Protein AF-A0A336N8D9-F1 (afdb_monomer_lite)

Radius of gyration: 14.98 Å; chains: 1; bounding box: 36×20×39 Å

Sequence (94 aa):
MLHTIIAGASLEQAVKVSQLSLGTVAGYLEMEQERELSDTELKESDLIQQELDLQWQLYRVLNEAEKHNVALIQDLKNELREEKISNICIKIDH

Organism: Aggregatibacter aphrophilus (NCBI:txid732)

Secondary structure (DSSP, 8-state):
-HHHHHTT--HHHHHHHHHHHHHHHHHHHHHHTTS---HHHHHH-HHHHHHHHHHHHHHHHHHH-SS--HHHHHHHHHHHHHH-B-TTS-B---

pLDDT: mean 77.83, std 13.33, range [37.81, 93.94]

InterPro domains:
  IPR007338 Protein of unknown function DUF416 [PF04222] (2-90)
  IPR023381 YP001051499.1-like domain superfamily [G3DSA:1.20.1590.10] (1-94)

Structure (mmCIF, N/CA/C/O backbone):
data_AF-A0A336N8D9-F1
#
_entry.id   AF-A0A336N8D9-F1
#
loop_
_atom_site.group_PDB
_atom_site.id
_atom_site.type_symbol
_atom_site.label_atom_id
_atom_site.label_alt_id
_atom_site.label_comp_id
_atom_site.label_asym_id
_atom_site.label_entity_id
_atom_site.label_seq_id
_atom_site.pdbx_PDB_ins_code
_atom_site.Cartn_x
_atom_site.Cartn_y
_atom_site.Cartn_z
_atom_site.occupancy
_atom_site.B_iso_or_equiv
_atom_site.auth_seq_id
_atom_site.auth_comp_id
_atom_site.auth_asym_id
_atom_site.auth_atom_id
_atom_site.pdbx_PDB_model_num
ATOM 1 N N . MET A 1 1 ? 2.826 11.507 -11.132 1.00 50.31 1 MET A N 1
ATOM 2 C CA . MET A 1 1 ? 3.569 11.052 -9.935 1.00 50.31 1 MET A CA 1
ATOM 3 C C . MET A 1 1 ? 4.455 9.839 -10.218 1.00 50.31 1 MET A C 1
ATOM 5 O O . MET A 1 1 ? 5.602 9.862 -9.812 1.00 50.31 1 MET A O 1
ATOM 9 N N . LEU A 1 2 ? 4.020 8.856 -11.018 1.00 43.25 2 LEU A N 1
ATOM 10 C CA . LEU A 1 2 ? 4.890 7.764 -11.506 1.00 43.25 2 LEU A CA 1
ATOM 11 C C . LEU A 1 2 ? 6.102 8.265 -12.330 1.00 43.25 2 LEU A C 1
ATOM 13 O O . LEU A 1 2 ? 7.193 7.716 -12.242 1.00 43.25 2 LEU A O 1
ATOM 17 N N . HIS A 1 3 ? 5.940 9.395 -13.033 1.00 37.81 3 HIS A N 1
ATOM 18 C CA . HIS A 1 3 ? 7.034 10.104 -13.712 1.00 37.81 3 HIS A CA 1
ATOM 19 C C . HIS A 1 3 ? 8.155 10.598 -12.780 1.00 37.81 3 HIS A C 1
ATOM 21 O O . HIS A 1 3 ? 9.266 10.811 -13.252 1.00 37.81 3 HIS A O 1
ATOM 27 N N . THR A 1 4 ? 7.902 10.778 -11.480 1.00 41.97 4 THR A N 1
ATOM 28 C CA . THR A 1 4 ? 8.896 11.340 -10.555 1.00 41.97 4 THR A CA 1
ATOM 29 C C . THR A 1 4 ? 9.890 10.276 -10.067 1.00 41.97 4 THR A C 1
ATOM 31 O O . THR A 1 4 ? 11.065 10.583 -9.891 1.00 41.97 4 THR A O 1
ATOM 34 N N . ILE A 1 5 ? 9.451 9.014 -9.956 1.00 47.50 5 ILE A N 1
ATOM 35 C CA . ILE A 1 5 ? 10.308 7.854 -9.640 1.00 47.50 5 ILE A CA 1
ATOM 36 C C . ILE A 1 5 ? 11.270 7.566 -10.806 1.00 47.50 5 ILE A C 1
ATOM 38 O O . ILE A 1 5 ? 12.449 7.310 -10.588 1.00 47.50 5 ILE A O 1
ATOM 42 N N . ILE A 1 6 ? 10.804 7.717 -12.053 1.00 47.88 6 ILE A N 1
ATOM 43 C CA . ILE A 1 6 ? 11.642 7.572 -13.261 1.00 47.88 6 ILE A CA 1
ATOM 44 C C . ILE A 1 6 ? 12.684 8.704 -13.369 1.00 47.88 6 ILE A C 1
ATOM 46 O O . ILE A 1 6 ? 13.749 8.518 -13.950 1.00 47.88 6 ILE A O 1
ATOM 50 N N . ALA A 1 7 ? 12.400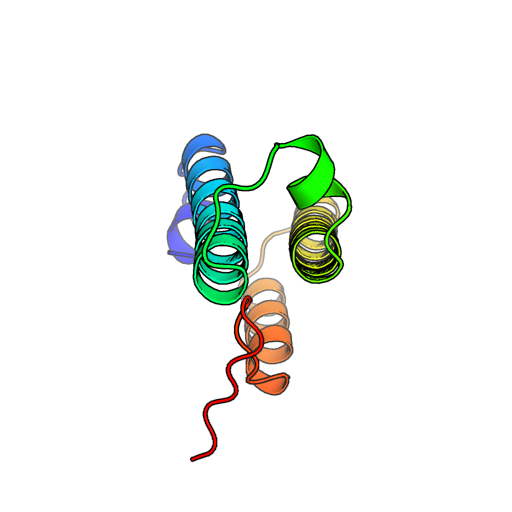 9.882 -12.802 1.00 44.50 7 ALA A N 1
ATOM 51 C CA . ALA A 1 7 ? 13.253 11.069 -12.892 1.00 44.50 7 ALA A CA 1
ATOM 52 C C . ALA A 1 7 ? 14.300 11.192 -11.763 1.00 44.50 7 ALA A C 1
ATOM 54 O O . ALA A 1 7 ? 14.950 12.231 -11.654 1.00 44.50 7 ALA A O 1
ATOM 55 N N . GLY A 1 8 ? 14.465 10.168 -10.915 1.00 51.38 8 GLY A N 1
ATOM 56 C CA . GLY A 1 8 ? 15.426 10.190 -9.806 1.00 51.38 8 GLY A CA 1
ATOM 57 C C . GLY A 1 8 ? 14.969 10.979 -8.572 1.00 51.38 8 GLY A C 1
ATOM 58 O O . GLY A 1 8 ? 15.802 11.320 -7.733 1.00 51.38 8 GLY A O 1
ATOM 59 N N . ALA A 1 9 ? 13.670 11.275 -8.428 1.00 51.53 9 ALA A N 1
ATOM 60 C CA . ALA A 1 9 ? 13.148 11.822 -7.178 1.00 51.53 9 ALA A CA 1
ATOM 61 C C . ALA A 1 9 ? 13.025 10.718 -6.122 1.00 51.53 9 ALA A C 1
ATOM 63 O O . ALA A 1 9 ? 12.562 9.611 -6.391 1.00 51.53 9 ALA A O 1
ATOM 64 N N . SER A 1 10 ? 13.505 11.062 -4.933 1.00 66.56 10 SER A N 1
ATOM 65 C CA . SER A 1 10 ? 14.013 10.184 -3.888 1.00 66.56 10 SER A CA 1
ATOM 66 C C . SER A 1 10 ? 13.055 9.083 -3.430 1.00 66.56 10 SER A C 1
ATOM 68 O O . SER A 1 10 ? 11.843 9.270 -3.351 1.00 66.56 10 SER A O 1
ATOM 70 N N . LEU A 1 11 ? 13.643 7.955 -3.016 1.00 66.19 11 LEU A N 1
ATOM 71 C CA . LEU A 1 11 ? 13.026 6.888 -2.215 1.00 66.19 11 LEU A CA 1
ATOM 72 C C . LEU A 1 11 ? 12.040 7.423 -1.156 1.00 66.19 11 LEU A C 1
ATOM 74 O O . LEU A 1 11 ? 10.981 6.848 -0.943 1.00 66.19 11 LEU A O 1
ATOM 78 N N . GLU A 1 12 ? 12.356 8.564 -0.546 1.00 70.38 12 GLU A N 1
ATOM 79 C CA . GLU A 1 12 ? 11.517 9.282 0.417 1.00 70.38 12 GLU A CA 1
ATOM 80 C C . GLU A 1 12 ? 10.104 9.605 -0.101 1.00 70.38 12 GLU A C 1
ATOM 82 O O . GLU A 1 12 ? 9.128 9.444 0.628 1.00 70.38 12 GLU A O 1
ATOM 87 N N . GLN A 1 13 ? 9.961 10.021 -1.362 1.00 71.25 13 GLN A N 1
ATOM 88 C CA . GLN A 1 13 ? 8.647 10.296 -1.949 1.00 71.25 13 GLN A CA 1
ATOM 89 C C . GLN A 1 13 ? 7.847 9.009 -2.153 1.00 71.25 13 GLN A C 1
ATOM 91 O O . GLN A 1 13 ? 6.643 8.997 -1.905 1.00 71.25 13 GLN A O 1
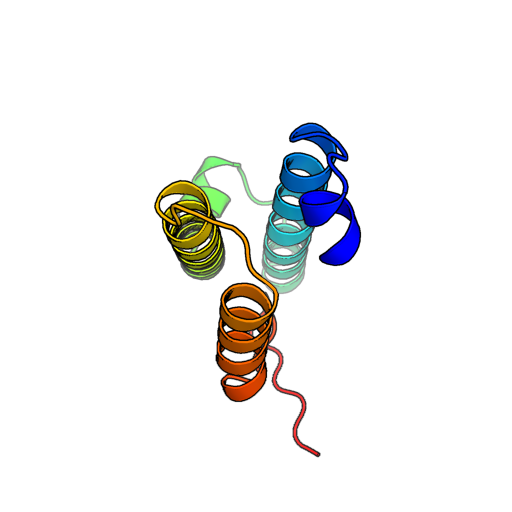ATOM 96 N N . ALA A 1 14 ? 8.506 7.919 -2.557 1.00 71.81 14 ALA A N 1
ATOM 97 C CA . ALA A 1 14 ? 7.860 6.614 -2.682 1.00 71.81 14 ALA A CA 1
ATOM 98 C C . ALA A 1 14 ? 7.384 6.096 -1.314 1.00 71.81 14 ALA A C 1
ATOM 100 O O . ALA A 1 14 ? 6.238 5.669 -1.186 1.00 71.81 14 ALA A O 1
ATOM 101 N N . VAL A 1 15 ? 8.216 6.235 -0.276 1.00 76.31 15 VAL A N 1
ATOM 102 C CA . VAL A 1 15 ? 7.858 5.899 1.112 1.00 76.31 15 VAL A CA 1
ATOM 103 C C . VAL A 1 15 ? 6.676 6.742 1.594 1.00 76.31 15 VAL A C 1
ATOM 105 O O . VAL A 1 15 ? 5.730 6.201 2.158 1.00 76.31 15 VAL A O 1
ATOM 108 N N . LYS A 1 16 ? 6.673 8.052 1.326 1.00 81.44 16 LYS A N 1
ATOM 109 C CA . LYS A 1 16 ? 5.572 8.934 1.733 1.00 81.44 16 LYS A CA 1
ATOM 110 C C . LYS A 1 16 ? 4.246 8.550 1.077 1.00 81.44 16 LYS A C 1
ATOM 112 O O . LYS A 1 16 ? 3.213 8.566 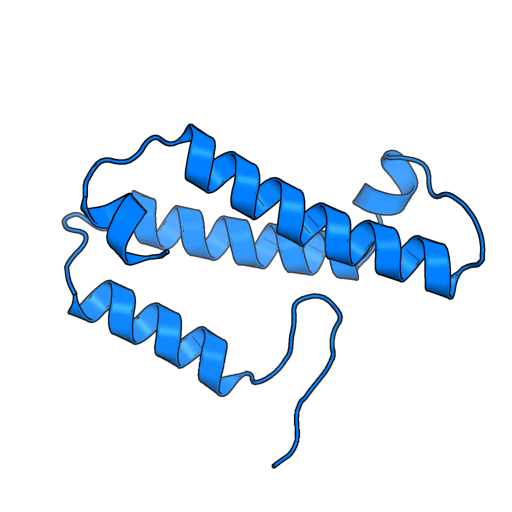1.738 1.00 81.44 16 LYS A O 1
ATOM 117 N N . VAL A 1 17 ? 4.259 8.203 -0.210 1.00 82.81 17 VAL A N 1
ATOM 118 C CA . VAL A 1 17 ? 3.053 7.745 -0.920 1.00 82.81 17 VAL A CA 1
ATOM 119 C C . VAL A 1 17 ? 2.561 6.408 -0.362 1.00 82.81 17 VAL A C 1
ATOM 121 O O . VAL A 1 17 ? 1.367 6.265 -0.116 1.00 82.81 17 VAL A O 1
ATOM 124 N N . SER A 1 18 ? 3.472 5.469 -0.098 1.00 82.69 18 SER A N 1
ATOM 125 C CA . SER A 1 18 ? 3.167 4.187 0.553 1.00 82.69 18 SER A CA 1
ATO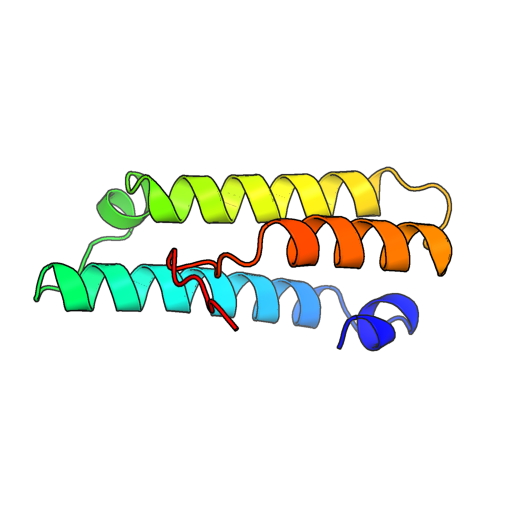M 126 C C . SER A 1 18 ? 2.483 4.387 1.915 1.00 82.69 18 SER A C 1
ATOM 128 O O . SER A 1 18 ? 1.411 3.831 2.161 1.00 82.69 18 SER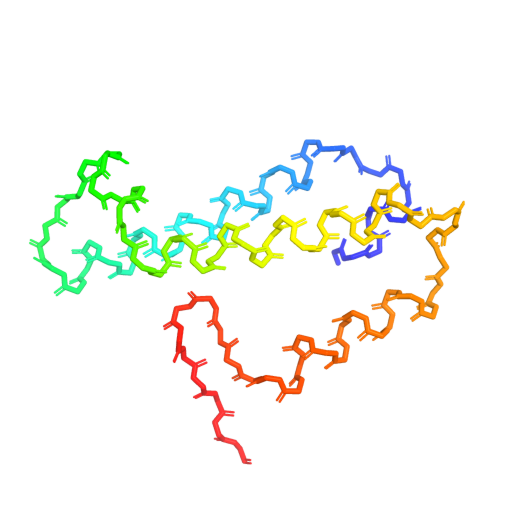 A O 1
ATOM 130 N N . GLN A 1 19 ? 3.035 5.266 2.758 1.00 84.88 19 GLN A N 1
ATOM 131 C CA . GLN A 1 19 ? 2.463 5.608 4.065 1.00 84.88 19 GLN A CA 1
ATOM 132 C C . GLN A 1 19 ? 1.091 6.283 3.956 1.00 84.88 19 GLN A C 1
ATOM 134 O O . GLN A 1 19 ? 0.201 5.980 4.744 1.00 84.88 19 GLN A O 1
ATOM 139 N N . LEU A 1 20 ? 0.895 7.175 2.979 1.00 88.75 20 LEU A N 1
ATOM 140 C CA . LEU A 1 20 ? -0.405 7.811 2.741 1.00 88.75 20 LEU A CA 1
ATOM 141 C C . LEU A 1 20 ? -1.475 6.797 2.316 1.00 88.75 20 LEU A C 1
ATOM 143 O O . LEU A 1 20 ? -2.620 6.905 2.758 1.00 88.75 20 LEU A O 1
ATOM 147 N N . SER A 1 21 ? -1.112 5.816 1.486 1.00 87.06 21 SER A N 1
ATOM 148 C CA . SER A 1 21 ? -2.037 4.758 1.073 1.00 87.06 21 SER A CA 1
ATOM 149 C C . SER A 1 21 ? -2.471 3.909 2.269 1.00 87.06 21 SER A C 1
ATOM 151 O O . SER A 1 21 ? -3.666 3.786 2.528 1.00 87.06 21 SER A O 1
ATOM 153 N N . LEU A 1 22 ? -1.513 3.444 3.081 1.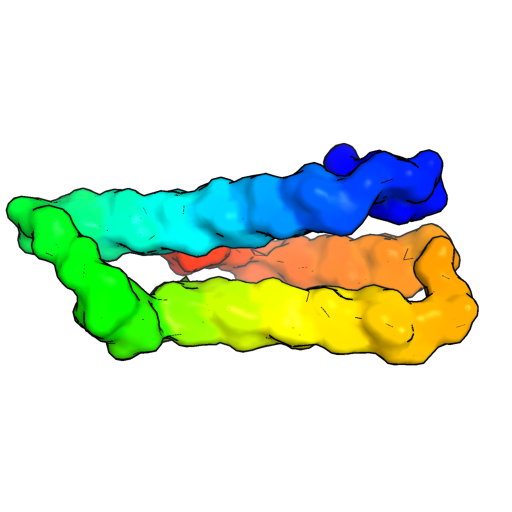00 87.50 22 LEU A N 1
ATOM 154 C CA . LEU A 1 22 ? -1.794 2.694 4.312 1.00 87.50 22 LEU A CA 1
ATOM 155 C C . LEU A 1 22 ? -2.620 3.510 5.315 1.00 87.50 22 LEU A C 1
ATOM 157 O O . LEU A 1 22 ? -3.555 2.985 5.912 1.00 87.50 22 LEU A O 1
ATOM 161 N N . GLY A 1 23 ? -2.328 4.805 5.461 1.00 89.56 23 GLY A N 1
ATOM 162 C CA . GLY A 1 23 ? -3.100 5.703 6.322 1.00 89.56 23 GLY A CA 1
ATOM 163 C C . GLY A 1 23 ? -4.548 5.888 5.858 1.00 89.56 23 GLY A C 1
ATOM 164 O O . GLY A 1 23 ? -5.436 6.058 6.686 1.00 89.56 23 GLY A O 1
ATOM 165 N N . THR A 1 24 ? -4.808 5.804 4.550 1.00 90.88 24 THR A N 1
ATOM 166 C CA . THR A 1 24 ? -6.177 5.845 4.007 1.00 90.88 24 THR A CA 1
ATOM 167 C C . THR A 1 24 ? -6.957 4.592 4.404 1.00 90.88 24 THR A C 1
ATOM 169 O O . THR A 1 24 ? -8.109 4.699 4.817 1.00 90.88 24 THR A O 1
ATOM 172 N N . VAL A 1 25 ? -6.323 3.416 4.334 1.00 89.38 25 VAL A N 1
ATOM 173 C CA . VAL A 1 25 ? -6.932 2.145 4.758 1.00 89.38 25 VAL A CA 1
ATOM 174 C C . VAL A 1 25 ? -7.168 2.122 6.268 1.00 89.38 25 VAL A C 1
ATOM 176 O O . VAL A 1 25 ? -8.256 1.762 6.709 1.00 89.38 25 VAL A O 1
ATOM 179 N N . ALA A 1 26 ? -6.191 2.570 7.061 1.00 89.56 26 ALA A N 1
ATOM 180 C CA . ALA A 1 26 ? -6.323 2.662 8.513 1.00 89.56 26 ALA A CA 1
ATOM 181 C C . ALA A 1 26 ? -7.466 3.603 8.923 1.00 89.56 26 ALA A C 1
ATOM 183 O O . ALA A 1 26 ? -8.356 3.192 9.661 1.00 89.56 26 ALA A O 1
ATOM 184 N N . GLY A 1 27 ? -7.509 4.820 8.369 1.00 91.25 27 GLY A N 1
ATOM 185 C CA . GLY A 1 27 ? -8.581 5.773 8.666 1.00 91.25 27 GLY A CA 1
ATOM 186 C C . GLY A 1 27 ? -9.963 5.282 8.223 1.00 91.25 27 GLY A C 1
ATOM 187 O O . GLY A 1 27 ? -10.954 5.550 8.898 1.00 91.25 27 GLY A O 1
ATOM 188 N N . TYR A 1 28 ? -10.042 4.527 7.122 1.00 92.31 28 TYR A N 1
ATOM 189 C CA . TYR A 1 28 ? -11.281 3.868 6.709 1.00 92.31 28 TYR A CA 1
ATOM 190 C C . TYR A 1 28 ? -11.736 2.817 7.737 1.00 92.31 28 TYR A C 1
ATOM 192 O O . TYR A 1 28 ? -12.893 2.840 8.149 1.00 92.31 28 TYR A O 1
ATOM 200 N N . LEU A 1 29 ? -10.829 1.952 8.202 1.00 91.19 29 LEU A N 1
ATOM 201 C CA . LEU A 1 29 ? -11.127 0.922 9.205 1.00 91.19 29 LEU A CA 1
ATOM 202 C C . LEU A 1 29 ? -11.567 1.515 10.548 1.00 91.19 29 LEU A C 1
ATOM 204 O O . LEU A 1 29 ? -12.500 1.008 11.166 1.00 91.19 29 LEU A O 1
ATOM 208 N N . GLU A 1 30 ? -10.909 2.582 10.998 1.00 92.62 30 GLU A N 1
ATOM 209 C CA . GLU A 1 30 ? -11.268 3.286 12.234 1.00 92.62 30 GLU A CA 1
ATOM 210 C C . GLU A 1 30 ? -12.637 3.963 12.125 1.00 92.62 30 GLU A C 1
ATOM 212 O O . GLU A 1 30 ? -13.431 3.924 13.065 1.00 92.62 30 GLU A O 1
ATOM 217 N N . MET A 1 31 ? -12.946 4.539 10.956 1.00 92.56 31 MET A N 1
ATOM 218 C CA . MET A 1 31 ? -14.260 5.119 10.681 1.00 92.56 31 MET A CA 1
ATOM 219 C C . MET A 1 31 ? -15.354 4.046 10.639 1.00 92.56 31 MET A C 1
ATOM 221 O O . MET A 1 31 ? -16.424 4.259 11.201 1.00 92.56 31 MET A O 1
ATOM 225 N N . GLU A 1 32 ? -15.097 2.900 10.000 1.00 90.56 32 GLU A N 1
ATOM 226 C CA . GLU A 1 32 ? -16.045 1.780 9.920 1.00 90.56 32 GLU A CA 1
ATOM 227 C C . GLU A 1 32 ? -16.331 1.170 11.302 1.00 90.56 32 GLU A C 1
ATOM 229 O O . GLU A 1 32 ? -17.464 0.791 11.593 1.00 90.56 32 GLU A O 1
ATOM 234 N N . GLN A 1 33 ? -15.319 1.107 12.172 1.00 90.69 33 GLN A N 1
ATOM 235 C CA . GLN A 1 33 ? -15.437 0.547 13.523 1.00 90.69 33 GLN A CA 1
ATOM 236 C C . GLN A 1 33 ? -15.810 1.581 14.597 1.00 90.69 33 GLN A C 1
ATOM 238 O O . GLN A 1 33 ? -15.926 1.215 15.768 1.00 90.69 33 GLN A O 1
ATOM 243 N N . GLU A 1 34 ? -15.975 2.853 14.218 1.00 93.94 34 GLU A N 1
ATOM 244 C CA . GLU A 1 34 ? -16.240 3.992 15.111 1.00 93.94 34 GLU A CA 1
ATOM 245 C C . GLU A 1 34 ? -15.267 4.083 16.307 1.00 93.94 34 GLU A C 1
ATOM 247 O O . GLU A 1 34 ? -15.628 4.518 17.405 1.00 93.94 34 GLU A O 1
ATOM 252 N N . ARG A 1 35 ? -14.013 3.655 16.112 1.00 93.12 35 ARG A N 1
ATOM 253 C CA . ARG A 1 35 ? -12.980 3.639 17.156 1.00 93.12 35 ARG A CA 1
ATOM 254 C C . ARG A 1 35 ? -11.581 3.719 16.564 1.00 93.12 35 ARG A C 1
ATOM 256 O O . ARG A 1 35 ? -11.346 3.259 15.453 1.00 93.12 35 ARG A O 1
ATOM 263 N N . GLU A 1 36 ? -10.645 4.206 17.366 1.00 92.25 36 GLU A N 1
ATOM 264 C CA . GLU A 1 36 ? -9.221 4.104 17.048 1.00 92.25 36 GLU A CA 1
ATOM 265 C C . GLU A 1 36 ? -8.748 2.647 17.152 1.00 92.25 36 GLU A C 1
ATOM 267 O O . GLU A 1 36 ? -9.188 1.879 18.023 1.00 92.25 36 GLU A O 1
ATOM 272 N N . LEU A 1 37 ? -7.847 2.271 16.247 1.00 90.81 37 LEU A N 1
ATOM 273 C CA . LEU A 1 37 ? -7.250 0.944 16.180 1.00 90.81 37 LEU A CA 1
ATOM 274 C C . LEU A 1 37 ? -5.785 1.027 16.586 1.00 90.81 37 LEU A C 1
ATOM 276 O O . LEU A 1 37 ? -5.046 1.911 16.160 1.00 90.81 37 LEU A O 1
ATOM 280 N N . SER A 1 38 ? -5.336 0.077 17.402 1.00 92.56 38 SER A N 1
ATOM 281 C CA . SER A 1 38 ? -3.910 -0.025 17.702 1.00 92.56 38 SER A CA 1
ATOM 282 C C . SER A 1 38 ? -3.117 -0.513 16.485 1.00 92.56 38 SER A C 1
ATOM 284 O O . SER A 1 38 ? -3.637 -1.229 15.628 1.00 92.56 38 SER A O 1
ATOM 286 N N . ASP A 1 39 ? -1.817 -0.211 16.449 1.00 86.81 39 ASP A N 1
ATOM 287 C CA . ASP A 1 39 ? -0.905 -0.697 15.403 1.00 86.81 39 ASP A CA 1
ATOM 288 C C . ASP A 1 39 ? -0.961 -2.219 15.211 1.00 86.81 39 ASP A C 1
ATOM 290 O O . ASP A 1 39 ? -0.761 -2.715 14.103 1.00 86.81 39 ASP A O 1
ATOM 294 N N . THR A 1 40 ? -1.190 -2.973 16.289 1.00 90.44 40 THR A N 1
ATOM 295 C CA . THR A 1 40 ? -1.311 -4.434 16.231 1.00 90.44 40 THR A CA 1
ATOM 296 C C . THR A 1 40 ? -2.590 -4.839 15.510 1.00 90.44 40 THR A C 1
ATOM 298 O O . THR A 1 40 ? -2.532 -5.657 14.601 1.00 90.44 40 THR A O 1
ATOM 301 N N . GLU A 1 41 ? -3.720 -4.219 15.851 1.00 89.06 41 GLU A N 1
ATOM 302 C CA . GLU A 1 41 ? -5.011 -4.500 15.212 1.00 89.06 41 GLU A CA 1
ATOM 303 C C . GLU A 1 41 ? -5.016 -4.097 13.736 1.00 89.06 41 GLU A C 1
ATOM 305 O O . GLU A 1 41 ? -5.528 -4.832 12.896 1.00 89.06 41 GLU A O 1
ATOM 310 N N . LEU A 1 42 ? -4.399 -2.959 13.399 1.00 88.44 42 LEU A N 1
ATOM 311 C CA . LEU A 1 42 ? -4.226 -2.546 12.008 1.00 88.44 42 LEU A CA 1
ATOM 312 C C . LEU A 1 42 ? -3.368 -3.552 11.244 1.00 88.44 42 LEU A C 1
ATOM 314 O O . LEU A 1 42 ? -3.730 -3.940 10.140 1.00 88.44 42 LEU A O 1
ATOM 318 N N . LYS A 1 43 ? -2.262 -4.030 11.825 1.00 84.44 43 LYS A N 1
ATOM 319 C CA . LYS A 1 43 ? -1.425 -5.057 11.186 1.00 84.44 43 LYS A CA 1
ATOM 320 C C . LYS A 1 43 ? -2.156 -6.381 10.995 1.00 84.44 43 LYS A C 1
ATOM 322 O O . LYS A 1 43 ? -1.855 -7.072 10.033 1.00 84.44 43 LYS A O 1
ATOM 327 N N . GLU A 1 44 ? -3.085 -6.736 11.870 1.00 90.56 44 GLU A N 1
ATOM 328 C CA . GLU A 1 44 ? -3.887 -7.957 11.740 1.00 90.56 44 GLU A CA 1
ATOM 329 C C . GLU A 1 44 ? -5.102 -7.787 10.813 1.00 90.56 44 GLU A C 1
ATOM 331 O O . GLU A 1 44 ? -5.764 -8.770 10.493 1.00 90.56 44 GLU A O 1
ATOM 336 N N . SER A 1 45 ? -5.392 -6.567 10.346 1.00 91.06 45 SER A N 1
ATOM 337 C CA . SER A 1 45 ? -6.506 -6.310 9.434 1.00 91.06 45 SER A CA 1
ATOM 338 C C . SER A 1 45 ? -6.246 -6.858 8.032 1.00 91.06 45 SER A C 1
ATOM 340 O O . SER A 1 45 ? -5.241 -6.528 7.397 1.00 91.06 45 SER A O 1
ATOM 342 N N . ASP A 1 46 ? -7.223 -7.594 7.498 1.00 90.69 46 ASP A N 1
ATOM 343 C CA . ASP A 1 46 ? -7.187 -8.134 6.136 1.00 90.69 46 ASP A CA 1
ATOM 344 C C . ASP A 1 46 ? -6.981 -7.049 5.068 1.00 90.69 46 ASP A C 1
ATOM 346 O O . ASP A 1 46 ? -6.275 -7.284 4.090 1.00 90.69 46 ASP A O 1
ATOM 350 N N . LEU A 1 47 ? -7.574 -5.858 5.232 1.00 87.25 47 LEU A N 1
ATOM 351 C CA . LEU A 1 47 ? -7.419 -4.760 4.267 1.00 87.25 47 LEU A CA 1
ATOM 352 C C . LEU A 1 47 ? -6.003 -4.176 4.291 1.00 87.25 47 LEU A C 1
ATOM 354 O O . LEU A 1 47 ? -5.440 -3.864 3.243 1.00 87.25 47 LEU A O 1
ATOM 358 N N . ILE A 1 48 ? -5.402 -4.061 5.477 1.00 88.38 48 ILE A N 1
ATOM 359 C CA . ILE A 1 48 ? -4.018 -3.595 5.618 1.00 88.38 48 ILE A CA 1
ATOM 360 C C . ILE A 1 48 ? -3.046 -4.633 5.055 1.00 88.38 48 ILE A C 1
ATOM 362 O O . ILE A 1 48 ? -2.102 -4.255 4.365 1.00 88.38 48 ILE A O 1
ATOM 366 N N . GLN A 1 49 ? -3.279 -5.926 5.302 1.00 88.00 49 GLN A N 1
ATOM 367 C CA . GLN A 1 49 ? -2.462 -6.997 4.725 1.00 88.00 49 GLN A CA 1
ATOM 368 C C . GLN A 1 49 ? -2.533 -6.999 3.195 1.00 88.00 49 GLN A C 1
ATOM 370 O O . GLN A 1 49 ? -1.492 -7.029 2.547 1.00 88.00 49 GLN A O 1
ATOM 375 N N . GLN A 1 50 ? -3.729 -6.858 2.616 1.00 86.38 50 GLN A N 1
ATOM 376 C CA . GLN A 1 50 ? -3.900 -6.755 1.162 1.00 86.38 50 GLN A CA 1
ATOM 377 C C . GLN A 1 50 ? -3.162 -5.548 0.568 1.00 86.38 50 GLN A C 1
ATOM 379 O O . GLN A 1 50 ? -2.480 -5.677 -0.450 1.00 86.38 50 GLN A O 1
ATOM 384 N N . GLU A 1 51 ? -3.245 -4.382 1.213 1.00 85.56 51 GLU A N 1
ATOM 385 C CA . GLU A 1 51 ? -2.521 -3.186 0.771 1.00 85.56 51 GLU A CA 1
ATOM 386 C C . GLU A 1 51 ? -0.997 -3.376 0.863 1.00 85.56 51 GLU A C 1
ATOM 388 O O . GLU A 1 51 ? -0.263 -2.985 -0.048 1.00 85.56 51 GLU A O 1
ATOM 393 N N . LEU A 1 52 ? -0.501 -4.007 1.933 1.00 85.44 52 LEU A N 1
ATOM 394 C CA . LEU A 1 52 ? 0.921 -4.324 2.092 1.00 85.44 52 LEU A CA 1
ATOM 395 C C . LEU A 1 52 ? 1.409 -5.326 1.041 1.00 85.44 52 LEU A C 1
ATOM 397 O O . LEU A 1 52 ? 2.475 -5.112 0.459 1.00 85.44 52 LEU A O 1
ATOM 401 N N . ASP A 1 53 ? 0.636 -6.376 0.766 1.00 86.06 53 ASP A N 1
ATOM 402 C CA . ASP A 1 53 ? 0.952 -7.376 -0.255 1.00 86.06 53 ASP A CA 1
ATOM 403 C C . ASP A 1 53 ? 1.035 -6.736 -1.645 1.00 86.06 53 ASP A C 1
ATOM 405 O O . ASP A 1 53 ? 2.011 -6.952 -2.372 1.00 86.06 53 ASP A O 1
ATOM 409 N N . LEU A 1 54 ? 0.074 -5.871 -1.985 1.00 84.06 54 LEU A N 1
ATOM 410 C CA . LEU A 1 54 ? 0.071 -5.133 -3.247 1.00 84.06 54 LEU A CA 1
ATOM 411 C C . LEU A 1 54 ? 1.293 -4.213 -3.366 1.00 84.06 54 LEU A C 1
ATOM 413 O O . LEU A 1 54 ? 2.004 -4.233 -4.375 1.00 84.06 54 LEU A O 1
ATOM 417 N N . GLN A 1 55 ? 1.578 -3.418 -2.330 1.00 81.75 55 GLN A N 1
ATOM 418 C CA . GLN A 1 55 ? 2.750 -2.540 -2.319 1.00 81.75 55 GLN A CA 1
ATOM 419 C C . GLN A 1 55 ? 4.061 -3.330 -2.415 1.00 81.75 55 GLN A C 1
ATOM 421 O O . GLN A 1 55 ? 4.989 -2.900 -3.109 1.00 81.75 55 GLN A O 1
ATOM 426 N N . TRP A 1 56 ? 4.143 -4.496 -1.769 1.00 84.19 56 TRP A N 1
ATOM 427 C CA . TRP A 1 56 ? 5.311 -5.369 -1.834 1.00 84.19 56 TRP A CA 1
ATOM 428 C C . TRP A 1 56 ? 5.494 -5.991 -3.218 1.00 84.19 56 TRP A C 1
ATOM 430 O O . TRP A 1 56 ? 6.619 -6.035 -3.722 1.00 84.19 56 TRP A O 1
ATOM 440 N N . GLN A 1 57 ? 4.410 -6.426 -3.863 1.00 82.69 57 GLN A N 1
ATOM 441 C CA . GLN A 1 57 ? 4.436 -6.909 -5.243 1.00 82.69 57 GLN A CA 1
ATOM 442 C C . GLN A 1 57 ? 4.937 -5.816 -6.194 1.00 82.69 57 GLN A C 1
ATOM 444 O O . GLN A 1 57 ? 5.857 -6.065 -6.975 1.00 82.69 57 GLN A O 1
ATOM 449 N N . LEU A 1 58 ? 4.406 -4.594 -6.086 1.00 80.25 58 LEU A N 1
ATOM 450 C CA . LEU A 1 58 ? 4.847 -3.457 -6.898 1.00 80.25 58 LEU A CA 1
ATOM 451 C C . LEU A 1 58 ? 6.329 -3.142 -6.679 1.00 80.25 58 LEU A C 1
ATOM 453 O O . LEU A 1 58 ? 7.080 -2.988 -7.644 1.00 80.25 58 LEU A O 1
ATOM 457 N N . TYR A 1 59 ? 6.767 -3.079 -5.420 1.00 78.50 59 TYR A N 1
ATOM 458 C CA . TYR A 1 59 ? 8.172 -2.853 -5.090 1.00 78.50 59 TYR A CA 1
ATOM 459 C C . TYR A 1 59 ? 9.066 -3.946 -5.672 1.00 78.50 59 TYR A C 1
ATOM 461 O O . TYR A 1 59 ? 10.077 -3.627 -6.291 1.00 78.50 59 TYR A O 1
ATOM 469 N N . ARG A 1 60 ? 8.688 -5.220 -5.518 1.00 79.44 60 ARG A N 1
ATOM 470 C CA . ARG A 1 60 ? 9.463 -6.353 -6.025 1.00 79.44 60 ARG A CA 1
ATOM 471 C C . ARG A 1 60 ? 9.625 -6.280 -7.537 1.00 79.44 60 ARG A C 1
ATOM 473 O O . ARG A 1 60 ? 10.754 -6.336 -8.009 1.00 79.44 60 ARG A O 1
ATOM 480 N N . VAL A 1 61 ? 8.532 -6.089 -8.277 1.00 80.50 61 VAL A N 1
ATOM 481 C CA . VAL A 1 61 ? 8.574 -5.993 -9.744 1.00 80.50 61 VAL A CA 1
ATOM 482 C C . VAL A 1 61 ? 9.470 -4.839 -10.187 1.00 80.50 61 VAL A C 1
ATOM 484 O O . VAL A 1 61 ? 10.284 -4.995 -11.095 1.00 80.50 61 VAL A O 1
ATOM 487 N N . LEU A 1 62 ? 9.369 -3.682 -9.528 1.00 77.00 62 LEU A N 1
ATOM 488 C CA . LEU A 1 62 ? 10.230 -2.544 -9.835 1.00 77.00 62 LEU A CA 1
ATOM 489 C C . LEU A 1 62 ? 11.691 -2.804 -9.443 1.00 77.00 62 LEU A C 1
ATOM 491 O O . LEU A 1 62 ? 12.586 -2.413 -10.180 1.00 77.00 62 LEU A O 1
ATOM 495 N N . ASN A 1 63 ? 11.960 -3.452 -8.314 1.00 77.62 63 ASN A N 1
ATOM 496 C CA . ASN A 1 63 ? 13.319 -3.710 -7.836 1.00 77.62 63 ASN A CA 1
ATOM 497 C C . ASN A 1 63 ? 14.037 -4.804 -8.647 1.00 77.62 63 ASN A C 1
ATOM 499 O O . ASN A 1 63 ? 15.248 -4.732 -8.833 1.00 77.62 63 ASN A O 1
ATOM 503 N N . GLU A 1 64 ? 13.300 -5.803 -9.135 1.00 79.56 64 GLU A N 1
ATOM 504 C CA . GLU A 1 64 ? 13.818 -6.898 -9.967 1.00 79.56 64 GLU A CA 1
ATOM 505 C C . GLU A 1 64 ? 13.940 -6.514 -11.451 1.00 79.56 64 GLU A C 1
ATOM 507 O O . GLU A 1 64 ? 14.649 -7.177 -12.210 1.00 79.56 64 GLU A O 1
ATOM 512 N N . ALA A 1 65 ? 13.285 -5.432 -11.883 1.00 78.81 65 ALA A N 1
ATOM 513 C CA . ALA A 1 65 ? 13.386 -4.946 -13.249 1.00 78.81 65 ALA A CA 1
ATOM 514 C C . ALA A 1 65 ? 14.788 -4.395 -13.550 1.00 78.81 65 ALA A C 1
ATOM 516 O O . ALA A 1 65 ? 15.192 -3.349 -13.047 1.00 78.81 65 ALA A O 1
ATOM 517 N N . GLU A 1 66 ? 15.497 -5.050 -14.472 1.00 69.12 66 GLU A N 1
ATOM 518 C CA . GLU A 1 66 ? 16.824 -4.624 -14.941 1.00 69.12 66 GLU A CA 1
ATOM 519 C C . GLU A 1 66 ? 16.807 -3.202 -15.544 1.00 69.12 66 GLU A C 1
ATOM 521 O O . GLU A 1 66 ? 17.804 -2.478 -15.492 1.00 69.12 66 GLU A O 1
ATOM 526 N N . LYS A 1 67 ? 15.661 -2.775 -16.103 1.00 71.69 67 LYS A N 1
ATOM 527 C CA . LYS A 1 67 ? 15.407 -1.402 -16.566 1.00 71.69 67 LYS A CA 1
ATOM 528 C C . LYS A 1 67 ? 13.960 -0.989 -16.311 1.00 71.69 67 LYS A C 1
ATOM 530 O O . LYS A 1 67 ? 13.036 -1.618 -16.826 1.00 71.69 67 LYS A O 1
ATOM 535 N N . HIS A 1 68 ? 13.767 0.149 -15.643 1.00 67.12 68 HIS A N 1
ATOM 536 C CA . HIS A 1 68 ? 12.469 0.827 -15.548 1.00 67.12 68 HIS A CA 1
ATOM 537 C C . HIS A 1 68 ? 12.127 1.496 -16.881 1.00 67.12 68 HIS A C 1
ATOM 539 O O . HIS A 1 68 ? 12.372 2.683 -17.091 1.00 67.12 68 HIS A O 1
ATOM 545 N N . ASN A 1 69 ? 11.616 0.714 -17.830 1.00 75.44 69 ASN A N 1
ATOM 546 C CA . ASN A 1 69 ? 11.166 1.239 -19.114 1.00 75.44 69 ASN A CA 1
ATOM 547 C C . ASN A 1 69 ? 9.678 1.634 -19.063 1.00 75.44 69 ASN A C 1
ATOM 549 O O . ASN A 1 69 ? 8.923 1.227 -18.182 1.00 75.44 69 ASN A O 1
ATOM 553 N N . VAL A 1 70 ? 9.257 2.456 -20.026 1.00 75.31 70 VAL A N 1
ATOM 554 C CA . VAL A 1 70 ? 7.875 2.954 -20.103 1.00 75.31 70 VAL A CA 1
ATOM 555 C C . VAL A 1 70 ? 6.867 1.809 -20.243 1.00 75.31 70 VAL A C 1
ATOM 557 O O . VAL A 1 70 ? 5.775 1.922 -19.702 1.00 75.31 70 VAL A O 1
ATOM 560 N N . ALA A 1 71 ? 7.234 0.712 -20.914 1.00 78.62 71 ALA A N 1
ATOM 561 C CA . ALA A 1 71 ? 6.353 -0.437 -21.116 1.00 78.62 71 ALA A CA 1
ATOM 562 C C . ALA A 1 71 ? 6.003 -1.128 -19.789 1.00 78.62 71 ALA A C 1
ATOM 564 O O . ALA A 1 71 ? 4.829 -1.217 -19.461 1.00 78.62 71 ALA A O 1
ATOM 565 N N . LEU A 1 72 ? 6.999 -1.460 -18.960 1.00 78.50 72 LEU A N 1
ATOM 566 C CA . LEU A 1 72 ? 6.799 -2.042 -17.626 1.00 78.50 72 LEU A CA 1
ATOM 567 C C . LEU A 1 72 ? 5.845 -1.196 -16.770 1.00 78.50 72 LEU A C 1
ATOM 569 O O . LEU A 1 72 ? 4.951 -1.695 -16.095 1.00 78.50 72 LEU A O 1
ATOM 573 N N . ILE A 1 73 ? 6.037 0.117 -16.817 1.00 78.81 73 ILE A N 1
ATOM 574 C CA . ILE A 1 73 ? 5.252 1.084 -16.051 1.00 78.81 73 ILE A CA 1
ATOM 575 C C . ILE A 1 73 ? 3.821 1.194 -16.595 1.00 78.81 73 ILE A C 1
ATOM 577 O O . ILE A 1 73 ? 2.870 1.386 -15.834 1.00 78.81 73 ILE A O 1
ATOM 581 N N . GLN A 1 74 ? 3.661 1.092 -17.914 1.00 78.44 74 GLN A N 1
ATOM 582 C CA . GLN A 1 74 ? 2.363 1.063 -18.576 1.00 78.44 74 GLN A CA 1
ATOM 583 C C . GLN A 1 74 ? 1.590 -0.206 -18.203 1.00 78.44 74 GLN A C 1
ATOM 585 O O . GLN A 1 74 ? 0.403 -0.099 -17.903 1.00 78.44 74 GLN A O 1
ATOM 590 N N . ASP A 1 75 ? 2.268 -1.352 -18.176 1.00 81.81 75 ASP A N 1
ATOM 591 C CA . ASP A 1 75 ? 1.684 -2.660 -17.885 1.00 81.81 75 ASP A CA 1
ATOM 592 C C . ASP A 1 75 ? 1.198 -2.731 -16.435 1.00 81.81 75 ASP A C 1
ATOM 594 O O . ASP A 1 75 ? 0.015 -2.972 -16.212 1.00 81.81 75 ASP A O 1
ATOM 598 N N . LEU A 1 76 ? 2.041 -2.352 -15.465 1.00 79.81 76 LEU A N 1
ATOM 599 C CA . LEU A 1 76 ? 1.649 -2.260 -14.050 1.00 79.81 76 LEU A CA 1
ATOM 600 C C . LEU A 1 76 ? 0.450 -1.327 -13.837 1.00 79.81 76 LEU A C 1
ATOM 602 O O . LEU A 1 76 ? -0.468 -1.615 -13.074 1.00 79.81 76 LEU A O 1
ATOM 606 N N . LYS A 1 77 ? 0.430 -0.182 -14.528 1.00 80.38 77 LYS A N 1
ATOM 607 C CA . LYS A 1 77 ? -0.699 0.754 -14.453 1.00 80.38 77 LYS A CA 1
ATOM 608 C C . LYS A 1 77 ? -1.977 0.148 -15.036 1.00 80.38 77 LYS A C 1
ATOM 610 O O . LYS A 1 77 ? -3.059 0.474 -14.555 1.00 80.38 77 LYS A O 1
ATOM 615 N N . ASN A 1 78 ? -1.871 -0.631 -16.109 1.00 81.44 78 ASN A N 1
ATOM 616 C CA . ASN A 1 78 ? -3.025 -1.265 -16.736 1.00 81.44 78 ASN A CA 1
ATOM 617 C C . ASN A 1 78 ? -3.581 -2.369 -15.834 1.00 81.44 78 ASN A C 1
ATOM 619 O O . ASN A 1 78 ? -4.777 -2.346 -15.585 1.00 81.44 78 ASN A O 1
ATOM 623 N N . GLU A 1 79 ? -2.723 -3.216 -15.265 1.00 80.25 79 GLU A N 1
ATOM 624 C CA . GLU A 1 79 ? -3.096 -4.266 -14.305 1.00 80.25 79 GLU A CA 1
ATOM 625 C C . GLU A 1 79 ? -3.884 -3.685 -13.118 1.00 80.25 79 GLU A C 1
ATOM 627 O O . GLU A 1 79 ? -5.028 -4.062 -12.876 1.00 80.25 79 GLU A O 1
ATOM 632 N N . LEU A 1 80 ? -3.351 -2.640 -12.471 1.00 78.12 80 LEU A N 1
ATOM 633 C CA . LEU A 1 80 ? -4.044 -1.949 -11.372 1.00 78.12 80 LEU A CA 1
ATOM 634 C C . LEU A 1 80 ? -5.367 -1.288 -11.801 1.00 78.12 80 LEU A C 1
ATOM 636 O O . LEU A 1 80 ? -6.280 -1.111 -10.997 1.00 78.12 80 LEU A O 1
ATOM 640 N N . ARG A 1 81 ? -5.477 -0.853 -13.062 1.00 75.25 81 ARG A N 1
ATOM 641 C CA . ARG A 1 81 ? -6.695 -0.216 -13.589 1.00 75.25 81 ARG A CA 1
ATOM 642 C C . ARG A 1 81 ? -7.755 -1.217 -14.019 1.00 75.25 81 ARG A C 1
ATOM 644 O O . ARG A 1 81 ? -8.926 -0.843 -14.017 1.00 75.25 81 ARG A O 1
ATOM 651 N N . GLU A 1 82 ? -7.370 -2.421 -14.423 1.00 73.75 82 GLU A N 1
ATOM 652 C CA . GLU A 1 82 ? -8.304 -3.486 -14.791 1.00 73.75 82 GLU A CA 1
ATOM 653 C C . GLU A 1 82 ? -9.110 -3.951 -13.579 1.00 73.75 82 GLU A C 1
ATOM 655 O O . GLU A 1 82 ? -10.320 -4.140 -13.700 1.00 73.75 82 GLU A O 1
ATOM 660 N N . GLU A 1 83 ? -8.478 -4.001 -12.404 1.00 68.06 83 GLU A N 1
ATOM 661 C CA . GLU A 1 83 ? -9.130 -4.327 -11.131 1.00 68.06 83 GLU A CA 1
ATOM 662 C C . GLU A 1 83 ? -10.243 -3.322 -10.770 1.00 68.06 83 GLU A C 1
ATOM 664 O O . GLU A 1 83 ? -11.272 -3.707 -10.222 1.00 68.06 83 GLU A O 1
ATOM 669 N N . LYS A 1 84 ? -10.084 -2.032 -11.118 1.00 70.38 84 LYS A N 1
ATOM 670 C CA . LYS A 1 84 ? -11.033 -0.924 -10.830 1.00 70.38 84 LYS A CA 1
ATOM 671 C C . LYS A 1 84 ? -11.460 -0.792 -9.360 1.00 70.38 84 LYS A C 1
ATOM 673 O O . LYS A 1 84 ? -12.463 -0.135 -9.070 1.00 70.38 84 LYS A O 1
ATOM 678 N N . ILE A 1 85 ? -10.712 -1.390 -8.445 1.00 74.00 85 ILE A N 1
ATOM 679 C CA . ILE A 1 85 ? -10.981 -1.388 -7.012 1.00 74.00 85 ILE A CA 1
ATOM 680 C C . ILE A 1 85 ? -9.918 -0.515 -6.342 1.00 74.00 85 ILE A C 1
ATOM 682 O O . ILE A 1 85 ? -8.729 -0.631 -6.636 1.00 74.00 85 ILE A O 1
ATOM 686 N N . SER A 1 86 ? -10.343 0.421 -5.493 1.00 78.56 86 SER A N 1
ATOM 687 C CA . SER A 1 86 ? -9.417 1.213 -4.681 1.00 78.56 86 SER A CA 1
ATOM 688 C C . SER A 1 86 ? -8.847 0.391 -3.522 1.00 78.56 86 SER A C 1
ATOM 690 O O . SER A 1 86 ? -9.385 -0.650 -3.155 1.00 78.56 86 SER A O 1
ATOM 692 N N . ASN A 1 87 ? -7.809 0.920 -2.876 1.00 70.69 87 ASN A N 1
ATOM 693 C CA . ASN A 1 87 ? -7.217 0.363 -1.654 1.00 70.69 87 ASN A CA 1
ATOM 694 C C . ASN A 1 87 ? -8.198 0.208 -0.470 1.00 70.69 87 ASN A C 1
ATOM 696 O O . ASN A 1 87 ? -7.898 -0.495 0.485 1.00 70.69 87 ASN A O 1
ATOM 700 N N . ILE A 1 88 ? -9.373 0.840 -0.528 1.00 78.69 88 ILE A N 1
ATOM 701 C CA . ILE A 1 88 ? -10.463 0.697 0.455 1.00 78.69 88 ILE A CA 1
ATOM 702 C C . ILE A 1 88 ? -11.680 -0.023 -0.142 1.00 78.69 88 ILE A C 1
ATOM 704 O O . ILE A 1 88 ? -12.822 0.247 0.216 1.00 78.69 88 ILE A O 1
ATOM 708 N N . CYS A 1 89 ? -11.439 -0.901 -1.116 1.00 73.19 89 CYS A N 1
ATOM 709 C CA . CYS A 1 89 ? -12.445 -1.720 -1.788 1.00 73.19 89 CYS A CA 1
ATOM 710 C C . CYS A 1 89 ? -13.584 -0.938 -2.471 1.00 73.19 89 CYS A C 1
ATOM 712 O O . CYS A 1 89 ? -14.636 -1.504 -2.775 1.00 73.19 89 CYS A O 1
ATOM 714 N N . ILE A 1 90 ? -13.388 0.350 -2.778 1.00 75.75 90 ILE A N 1
ATOM 715 C CA . ILE A 1 90 ? -14.370 1.124 -3.542 1.00 75.75 90 ILE A CA 1
ATOM 716 C C . ILE A 1 90 ? -14.180 0.815 -5.021 1.00 75.75 90 ILE A C 1
ATOM 718 O O . ILE A 1 90 ? -13.135 1.109 -5.604 1.00 75.75 90 ILE A O 1
ATOM 722 N N . LYS A 1 91 ? -15.228 0.280 -5.641 1.00 74.19 91 LYS A N 1
ATOM 723 C CA . LYS A 1 91 ? -15.311 0.106 -7.087 1.00 74.19 91 LYS A CA 1
ATOM 724 C C . LYS A 1 91 ? -16.101 1.258 -7.699 1.00 74.19 91 LYS A C 1
ATOM 726 O O . LYS A 1 91 ? -17.211 1.553 -7.264 1.00 74.19 91 LYS A O 1
ATOM 731 N N . ILE A 1 92 ? -15.544 1.900 -8.723 1.00 62.00 92 ILE A N 1
ATOM 732 C CA . ILE A 1 92 ? -16.278 2.892 -9.518 1.00 62.00 92 ILE A CA 1
ATOM 733 C C . ILE A 1 92 ? -16.825 2.171 -10.753 1.00 62.00 92 ILE A C 1
ATOM 735 O O . ILE A 1 92 ? -16.092 1.931 -11.715 1.00 62.00 92 ILE A O 1
ATOM 739 N N . ASP A 1 93 ? -18.103 1.792 -10.715 1.00 55.03 93 ASP A N 1
ATOM 740 C CA . ASP A 1 93 ? -18.825 1.336 -11.905 1.00 55.03 93 ASP A CA 1
ATOM 741 C C . ASP A 1 93 ? -19.268 2.564 -12.721 1.00 55.03 93 ASP A C 1
ATOM 743 O O . ASP A 1 93 ? -20.013 3.420 -12.240 1.00 55.03 93 ASP A O 1
ATOM 747 N N . HIS A 1 94 ? -18.764 2.652 -13.953 1.00 51.66 94 HIS A N 1
ATOM 748 C CA . HIS A 1 94 ? -19.216 3.577 -14.993 1.00 51.66 94 HIS A CA 1
ATOM 749 C C . HIS A 1 94 ? -19.783 2.778 -16.160 1.00 51.66 94 HIS A C 1
ATOM 751 O O . HIS A 1 94 ? -19.125 1.780 -16.545 1.00 51.66 94 HIS A O 1
#

Foldseek 3Di:
DVVCVVVCNDPVVVVVVLVVLLVVQQVLVCVVVVHHDDPVRSVVDPLSVVSVVLSVVVVVLVVPDPDPDPVSVVVNVVVVVVVCAGSNRDHDDD